Protein AF-A0A316VBB3-F1 (afdb_monomer)

Secondary structure (DSSP, 8-state):
------S------TTTGGGS---TT--TTHHHHHHHHHHHHHTTT-TTTTHHHHHHHHHHHHHHHHHHHHTPPPP----

Radius of gyration: 16.14 Å; Cα contacts (8 Å, |Δi|>4): 41; chains: 1; bounding box: 33×39×31 Å

pLDDT: mean 70.53, std 17.4, range [36.03, 92.88]

Organism: NCBI:txid1280837

InterPro domains:
  IPR009069 Cysteine alpha-hairpin motif superfamily [SSF47072] (23-69)
  IPR051040 Cytochrome c oxidase-assembly factor COX23 [PTHR46811] (14-70)

Structure (mmCIF, N/CA/C/O backbone):
data_AF-A0A316VBB3-F1
#
_entry.id   AF-A0A316VBB3-F1
#
loop_
_atom_site.group_PDB
_atom_site.id
_atom_site.type_symbol
_atom_site.label_atom_id
_atom_site.label_alt_id
_atom_site.label_comp_id
_atom_site.label_asym_id
_atom_site.label_entity_id
_atom_site.label_seq_id
_atom_site.pdbx_PDB_ins_code
_atom_site.Cartn_x
_atom_site.Cartn_y
_atom_site.Cartn_z
_atom_site.occupancy
_atom_site.B_iso_or_equiv
_atom_site.auth_seq_id
_atom_site.auth_comp_id
_atom_site.auth_asym_id
_atom_site.auth_atom_id
_atom_site.pdbx_PDB_model_num
ATOM 1 N N . MET A 1 1 ? 19.735 -32.249 -11.110 1.00 42.81 1 MET A N 1
ATOM 2 C CA . MET A 1 1 ? 18.541 -31.376 -11.160 1.00 42.81 1 MET A CA 1
ATOM 3 C C . MET A 1 1 ? 17.772 -31.586 -9.860 1.00 42.81 1 MET A C 1
ATOM 5 O O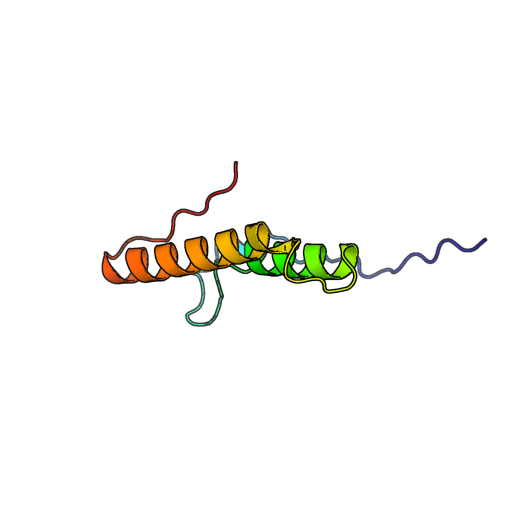 . MET A 1 1 ? 16.886 -32.430 -9.803 1.00 42.81 1 MET A O 1
ATOM 9 N N . GLY A 1 2 ? 18.243 -30.949 -8.783 1.00 42.78 2 GLY A N 1
ATOM 10 C CA . GLY A 1 2 ? 17.755 -31.159 -7.418 1.00 42.78 2 GLY A CA 1
ATOM 11 C C . GLY A 1 2 ? 16.525 -30.303 -7.139 1.00 42.78 2 GLY A C 1
ATOM 12 O O . GLY A 1 2 ? 16.533 -29.107 -7.406 1.00 42.78 2 GLY A O 1
ATOM 13 N N . ARG A 1 3 ? 15.457 -30.946 -6.664 1.00 54.38 3 ARG A N 1
ATOM 14 C CA . ARG A 1 3 ? 14.310 -30.291 -6.035 1.00 54.38 3 ARG A CA 1
ATOM 15 C C . ARG A 1 3 ? 14.605 -30.266 -4.542 1.00 54.38 3 ARG A C 1
ATOM 17 O O . ARG A 1 3 ? 14.308 -31.242 -3.857 1.00 54.38 3 ARG A O 1
ATOM 24 N N . ASP A 1 4 ? 15.227 -29.194 -4.075 1.00 48.75 4 ASP A N 1
ATOM 25 C CA . ASP A 1 4 ? 15.408 -28.939 -2.652 1.00 48.75 4 ASP A CA 1
ATOM 26 C C . ASP A 1 4 ? 14.038 -28.640 -2.030 1.00 48.75 4 ASP A C 1
ATOM 28 O O . ASP A 1 4 ? 13.447 -27.573 -2.199 1.00 48.75 4 ASP A O 1
ATOM 32 N N . GLN A 1 5 ? 13.490 -29.669 -1.382 1.00 49.94 5 GLN A N 1
ATOM 33 C CA . GLN A 1 5 ? 12.399 -29.551 -0.430 1.00 49.94 5 GLN A CA 1
ATOM 34 C C . GLN A 1 5 ? 12.936 -28.844 0.811 1.00 49.94 5 GLN A C 1
ATOM 36 O O . GLN A 1 5 ? 13.691 -29.433 1.581 1.00 49.94 5 GLN A O 1
ATOM 41 N N . ASP A 1 6 ? 12.512 -27.604 1.021 1.00 56.28 6 ASP A N 1
ATOM 42 C CA . ASP A 1 6 ? 12.661 -26.932 2.306 1.00 56.28 6 ASP A CA 1
ATOM 43 C C . ASP A 1 6 ? 11.566 -27.453 3.271 1.00 56.28 6 ASP A C 1
ATOM 45 O O . ASP A 1 6 ? 10.373 -27.319 2.965 1.00 56.28 6 ASP A O 1
ATOM 49 N N . PRO A 1 7 ? 11.908 -28.095 4.408 1.00 58.66 7 PRO A N 1
ATOM 50 C CA . PRO A 1 7 ? 10.954 -28.838 5.237 1.00 58.66 7 PRO A CA 1
ATOM 51 C C . PRO A 1 7 ? 10.212 -27.985 6.283 1.00 58.66 7 PRO A C 1
ATOM 53 O O . PRO A 1 7 ? 9.523 -28.538 7.138 1.00 58.66 7 PRO A O 1
ATOM 56 N N . LEU A 1 8 ? 10.289 -26.651 6.227 1.00 49.94 8 LEU A N 1
ATOM 57 C CA . LEU A 1 8 ? 9.550 -25.754 7.132 1.00 49.94 8 LEU A CA 1
ATOM 58 C C . LEU A 1 8 ? 8.625 -24.796 6.374 1.00 49.94 8 LEU A C 1
ATOM 60 O O . LEU A 1 8 ? 8.655 -23.580 6.537 1.00 49.94 8 LEU A O 1
ATOM 64 N N . GLY A 1 9 ? 7.730 -25.371 5.575 1.00 50.44 9 GLY A N 1
ATOM 65 C CA . GLY A 1 9 ? 6.613 -24.673 4.934 1.00 50.44 9 GLY A CA 1
ATOM 66 C C . GLY A 1 9 ? 5.484 -24.275 5.891 1.00 50.44 9 GLY A C 1
ATOM 67 O O . GLY A 1 9 ? 4.318 -24.306 5.490 1.00 50.44 9 GLY A O 1
ATOM 68 N N . THR A 1 10 ? 5.790 -23.903 7.137 1.00 49.31 10 THR A N 1
ATOM 69 C CA . THR A 1 10 ? 4.817 -23.273 8.032 1.00 49.31 10 THR A CA 1
ATOM 70 C C . THR A 1 10 ? 4.594 -21.855 7.525 1.00 49.31 10 THR A C 1
ATOM 72 O O . THR A 1 10 ? 5.192 -20.894 8.003 1.00 49.31 10 THR A O 1
ATOM 75 N N . LYS A 1 11 ? 3.731 -21.712 6.512 1.00 52.94 11 LYS A N 1
ATOM 76 C CA . LYS A 1 11 ? 3.001 -20.460 6.321 1.00 52.94 11 LYS A CA 1
ATOM 77 C C . LYS A 1 11 ? 2.366 -20.195 7.688 1.00 52.94 11 LYS A C 1
ATOM 79 O O . LYS A 1 11 ? 1.608 -21.068 8.108 1.00 52.94 11 LYS A O 1
ATOM 84 N N . PRO A 1 12 ? 2.702 -19.117 8.422 1.00 49.19 12 PRO A N 1
ATOM 85 C CA . PRO A 1 12 ? 1.911 -18.766 9.583 1.00 49.19 12 PRO A CA 1
ATOM 86 C C . PRO A 1 12 ? 0.527 -18.467 9.025 1.00 49.19 12 PRO A C 1
ATOM 88 O O . PRO A 1 12 ? 0.304 -17.460 8.356 1.00 49.19 12 PRO A O 1
ATOM 91 N N . ASP A 1 13 ? -0.320 -19.470 9.174 1.00 45.81 13 ASP A N 1
ATOM 92 C CA . ASP A 1 13 ? -1.757 -19.472 9.083 1.00 45.81 13 ASP A CA 1
ATOM 93 C C . ASP A 1 13 ? -2.318 -18.058 9.289 1.00 45.81 13 ASP A C 1
ATOM 95 O O . ASP A 1 13 ? -2.575 -17.583 10.394 1.00 45.81 13 ASP A O 1
ATOM 99 N N . GLU A 1 14 ? -2.612 -17.394 8.170 1.00 55.31 14 GLU A N 1
ATOM 100 C CA . GLU A 1 14 ? -3.533 -16.251 8.134 1.00 55.31 14 GLU A CA 1
ATOM 101 C C . GLU A 1 14 ? -4.819 -16.548 8.940 1.00 55.31 14 GLU A C 1
ATOM 103 O O . GLU A 1 14 ? -5.461 -15.634 9.449 1.00 55.31 14 GLU A O 1
ATOM 108 N N . GLN A 1 15 ? -5.130 -17.836 9.136 1.00 53.28 15 GLN A N 1
ATOM 109 C CA . GLN A 1 15 ? -6.252 -18.371 9.894 1.00 53.28 15 GLN A CA 1
ATOM 110 C C . GLN A 1 15 ? -6.137 -18.262 11.434 1.00 53.28 15 GLN A C 1
ATOM 112 O O . GLN A 1 15 ? -7.174 -18.077 12.069 1.00 53.28 15 GLN A O 1
ATOM 117 N N . ILE A 1 16 ? -4.957 -18.315 12.088 1.00 54.06 16 ILE A N 1
ATOM 118 C CA . ILE A 1 16 ? -4.883 -18.199 13.578 1.00 54.06 16 ILE A CA 1
ATOM 119 C C . ILE A 1 16 ? -4.739 -16.739 14.027 1.00 54.06 16 ILE A C 1
ATOM 121 O O . ILE A 1 16 ? -5.034 -16.389 15.175 1.00 54.06 16 ILE A O 1
ATOM 125 N N . LEU A 1 17 ? -4.356 -15.835 13.122 1.00 55.66 17 LEU A N 1
ATOM 126 C CA . LEU A 1 17 ? -4.388 -14.395 13.394 1.00 55.66 17 LEU A CA 1
ATOM 127 C C . LEU A 1 17 ? -5.795 -13.786 13.264 1.00 55.66 17 LEU A C 1
ATOM 129 O O . LEU A 1 17 ? -5.990 -12.635 13.642 1.00 55.66 17 LEU A 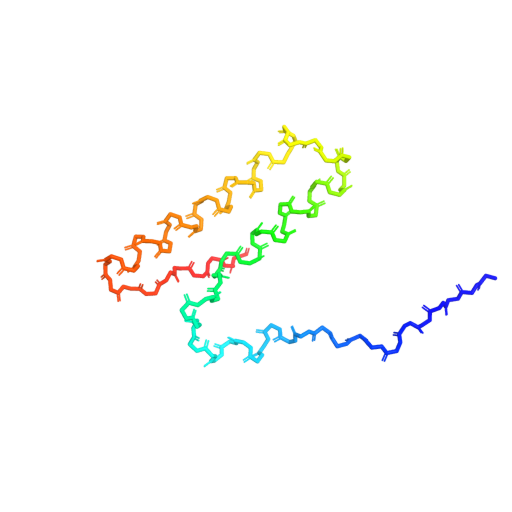O 1
ATOM 133 N N . GLN A 1 18 ? -6.772 -14.551 12.774 1.00 56.47 18 GLN A N 1
ATOM 134 C CA . GLN A 1 18 ? -8.129 -14.084 12.479 1.00 56.47 18 GLN A CA 1
ATOM 135 C C . GLN A 1 18 ? -8.982 -13.835 13.740 1.00 56.47 18 GLN A C 1
ATOM 137 O O . GLN A 1 18 ? -9.983 -13.126 13.680 1.00 56.47 18 GLN A O 1
ATOM 142 N N . GLY A 1 19 ? -8.556 -14.364 14.897 1.00 50.34 19 GLY A N 1
ATOM 143 C CA . GLY A 1 19 ? -9.201 -14.165 16.205 1.00 50.34 19 GLY A CA 1
ATOM 144 C C . GLY A 1 19 ? -8.358 -13.408 17.239 1.00 50.34 19 GLY A C 1
ATOM 145 O O . GLY A 1 19 ? -8.817 -13.177 18.357 1.00 50.34 19 GLY A O 1
ATOM 146 N N . LYS A 1 20 ? -7.121 -13.020 16.905 1.00 50.38 20 LYS A N 1
ATOM 147 C CA . LYS A 1 20 ? -6.283 -12.221 17.806 1.00 50.38 20 LYS A CA 1
ATOM 148 C C . LYS A 1 20 ? -6.613 -10.757 17.566 1.00 50.38 20 LYS A C 1
ATOM 150 O O . LYS A 1 20 ? -6.424 -10.254 16.462 1.00 50.38 20 LYS A O 1
ATOM 155 N N . THR A 1 21 ? -7.106 -10.08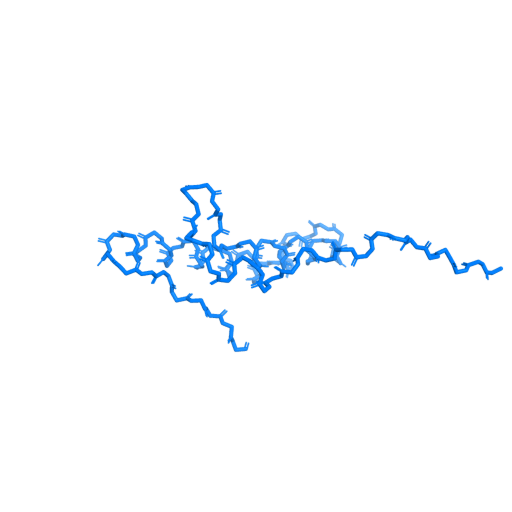0 18.603 1.00 51.56 21 THR A N 1
ATOM 156 C CA . THR A 1 21 ? -7.240 -8.621 18.614 1.00 51.56 21 THR A CA 1
ATOM 157 C C . THR A 1 21 ? -5.964 -8.029 18.032 1.00 51.56 21 THR A C 1
ATOM 159 O O . THR A 1 21 ? -4.870 -8.401 18.462 1.00 51.56 21 THR A O 1
ATOM 162 N N . ALA A 1 22 ? -6.085 -7.188 16.997 1.00 55.97 22 ALA A N 1
ATOM 163 C CA . ALA A 1 22 ? -4.927 -6.548 16.389 1.00 55.97 22 ALA A CA 1
ATOM 164 C C . ALA A 1 22 ? -4.144 -5.887 17.525 1.00 55.97 22 ALA A C 1
ATOM 166 O O . ALA A 1 22 ? -4.620 -4.928 18.140 1.00 55.97 22 ALA A O 1
ATOM 167 N N . SER A 1 23 ? -2.996 -6.474 17.881 1.00 55.22 23 SER A N 1
ATOM 168 C CA . SER A 1 23 ? -2.194 -5.972 18.987 1.00 55.22 23 SER A CA 1
ATOM 169 C C . SER A 1 23 ? -1.881 -4.514 18.685 1.00 55.22 23 SER A C 1
ATOM 171 O O . SER A 1 23 ? -1.821 -4.109 17.523 1.00 55.22 23 SER A O 1
ATOM 173 N N . LYS A 1 24 ? -1.642 -3.700 19.713 1.00 55.06 24 LYS A N 1
ATOM 174 C CA . LYS A 1 24 ? -1.299 -2.276 19.547 1.00 55.06 24 LYS A CA 1
ATOM 175 C C . LYS A 1 24 ? -0.109 -2.026 18.596 1.00 55.06 24 LYS A C 1
ATOM 177 O O . LYS A 1 24 ? 0.083 -0.890 18.176 1.00 55.06 24 LYS A O 1
ATOM 182 N N . TYR A 1 25 ? 0.637 -3.081 18.257 1.00 55.06 25 TYR A N 1
ATOM 183 C CA . TYR A 1 25 ? 1.778 -3.107 17.343 1.00 55.06 25 TYR A CA 1
ATOM 184 C C . TYR A 1 25 ? 1.566 -3.920 16.052 1.00 55.06 25 TYR A C 1
ATOM 186 O O . TYR A 1 25 ? 2.486 -4.017 15.245 1.00 55.06 25 TYR A O 1
ATOM 194 N N . THR A 1 26 ? 0.404 -4.544 15.842 1.00 63.53 26 THR A N 1
ATOM 195 C CA . THR A 1 26 ? 0.126 -5.288 14.608 1.00 63.53 26 THR A CA 1
ATOM 196 C C . THR A 1 26 ? -0.397 -4.322 13.554 1.00 63.53 26 THR A C 1
ATOM 198 O O . THR A 1 26 ? -1.518 -3.834 13.670 1.00 63.53 26 THR A O 1
ATOM 201 N N . ASP A 1 27 ? 0.405 -4.062 12.521 1.00 66.75 27 ASP A N 1
ATOM 202 C CA . ASP A 1 27 ? -0.031 -3.306 11.346 1.00 66.75 27 ASP A CA 1
ATOM 203 C C . ASP A 1 27 ? -1.120 -4.089 10.587 1.00 66.75 27 ASP A C 1
ATOM 205 O O . ASP A 1 27 ? -0.816 -5.132 9.994 1.00 66.75 27 ASP A O 1
ATOM 209 N N . PRO A 1 28 ? -2.378 -3.605 10.541 1.00 75.00 28 PRO A N 1
ATOM 210 C CA . PRO A 1 28 ? -3.444 -4.258 9.775 1.00 75.00 28 PRO A CA 1
ATOM 211 C C . PRO A 1 28 ? -3.192 -4.186 8.261 1.00 75.00 28 PRO A C 1
ATOM 213 O O . PRO A 1 28 ? -3.770 -4.940 7.489 1.00 75.00 28 PRO A O 1
ATOM 216 N N . CYS A 1 29 ? -2.270 -3.322 7.833 1.00 82.50 29 CYS A N 1
ATOM 217 C CA . CYS A 1 29 ? -1.882 -3.133 6.439 1.00 82.50 29 CYS A CA 1
ATOM 218 C C . CYS A 1 29 ? -0.724 -4.037 5.997 1.00 82.50 29 CYS A C 1
ATOM 220 O O . CYS A 1 29 ? -0.139 -3.803 4.938 1.00 82.50 29 CYS A O 1
ATOM 222 N N . LYS A 1 30 ? -0.381 -5.076 6.777 1.00 81.19 30 LYS A N 1
ATOM 223 C CA . LYS A 1 30 ? 0.704 -6.022 6.456 1.00 81.19 30 LYS A CA 1
ATOM 224 C C . LYS A 1 30 ? 0.576 -6.636 5.059 1.00 81.19 30 LYS A C 1
ATOM 226 O O . LYS A 1 30 ? 1.585 -6.785 4.377 1.00 81.19 30 LYS A O 1
ATOM 231 N N . LYS A 1 31 ? -0.646 -6.942 4.611 1.00 81.88 31 LYS A N 1
ATOM 232 C CA . LYS A 1 31 ? -0.905 -7.504 3.275 1.00 81.88 31 LYS A CA 1
ATOM 233 C C . LYS A 1 31 ? -0.567 -6.513 2.157 1.00 81.88 31 LYS A C 1
ATOM 235 O O . LYS A 1 31 ? 0.146 -6.860 1.222 1.00 81.88 31 LYS A O 1
ATOM 240 N N . ALA A 1 32 ? -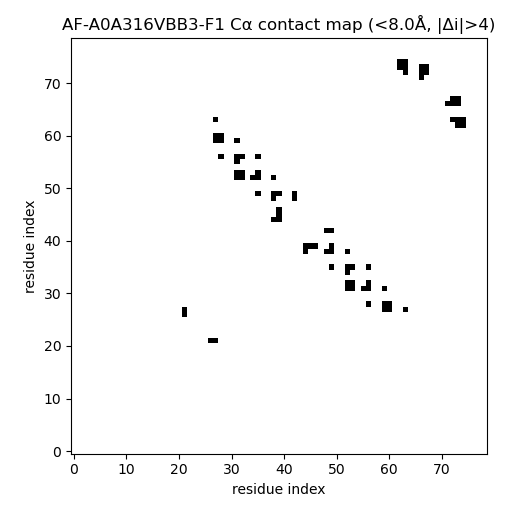0.999 -5.258 2.297 1.00 84.75 32 ALA A N 1
ATOM 241 C CA . ALA A 1 32 ? -0.655 -4.190 1.358 1.00 84.75 32 ALA A CA 1
ATOM 242 C C . ALA A 1 32 ? 0.855 -3.883 1.366 1.00 84.75 32 ALA A C 1
ATOM 244 O O . ALA A 1 32 ? 1.451 -3.668 0.312 1.00 84.75 32 ALA A O 1
ATOM 245 N N . ALA A 1 33 ? 1.498 -3.928 2.538 1.00 84.94 33 ALA A N 1
ATOM 246 C CA . ALA A 1 33 ? 2.948 -3.784 2.650 1.00 84.94 33 ALA A CA 1
ATOM 247 C C . ALA A 1 33 ? 3.687 -4.910 1.904 1.00 84.94 33 ALA A C 1
ATOM 249 O O . ALA A 1 33 ? 4.568 -4.624 1.093 1.00 84.94 33 ALA A O 1
ATOM 250 N N . ALA A 1 34 ? 3.281 -6.169 2.096 1.00 86.38 34 ALA A N 1
ATOM 251 C CA . ALA A 1 34 ? 3.840 -7.311 1.372 1.00 86.38 34 ALA A CA 1
ATOM 252 C C . ALA A 1 34 ? 3.657 -7.182 -0.151 1.00 86.38 34 ALA A C 1
ATOM 254 O O . ALA A 1 34 ? 4.591 -7.448 -0.902 1.00 86.38 34 ALA A O 1
ATOM 255 N N . LEU A 1 35 ? 2.496 -6.695 -0.608 1.00 87.06 35 LEU A N 1
ATOM 256 C CA . LEU A 1 35 ? 2.240 -6.422 -2.026 1.00 87.06 35 LEU A CA 1
ATOM 257 C C . LEU A 1 35 ? 3.219 -5.379 -2.595 1.00 87.06 35 LEU A C 1
ATOM 259 O O . LEU A 1 35 ? 3.765 -5.567 -3.680 1.00 87.06 35 LEU A O 1
ATOM 263 N N . SER A 1 36 ? 3.464 -4.290 -1.859 1.00 86.62 36 SER A N 1
ATOM 264 C CA . SER A 1 36 ? 4.405 -3.249 -2.291 1.00 86.62 36 SER A CA 1
ATOM 265 C C . SER A 1 36 ? 5.848 -3.747 -2.366 1.00 86.62 36 SER A C 1
ATOM 267 O O . SER A 1 36 ? 6.553 -3.409 -3.314 1.00 86.62 36 SER A O 1
ATOM 269 N N . MET A 1 37 ? 6.259 -4.605 -1.429 1.00 89.44 37 MET A N 1
ATOM 270 C CA . MET A 1 37 ? 7.581 -5.235 -1.445 1.00 89.44 37 MET A CA 1
ATOM 271 C C . MET A 1 37 ? 7.729 -6.194 -2.625 1.00 89.44 37 MET A C 1
ATOM 273 O O . MET A 1 37 ? 8.710 -6.099 -3.353 1.00 89.44 37 MET A O 1
ATOM 277 N N . LYS A 1 38 ? 6.714 -7.024 -2.885 1.00 90.56 38 LYS A N 1
ATOM 278 C CA . LYS A 1 38 ? 6.704 -7.925 -4.042 1.00 90.56 38 LYS A CA 1
ATOM 279 C C . LYS A 1 38 ? 6.807 -7.165 -5.366 1.00 90.56 38 LYS A C 1
ATOM 281 O O . LYS A 1 38 ? 7.591 -7.527 -6.232 1.00 90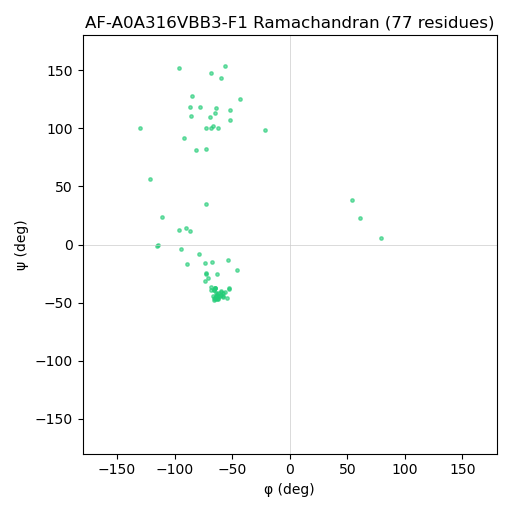.56 38 LYS A O 1
ATOM 286 N N . CYS A 1 39 ? 6.070 -6.061 -5.504 1.00 92.56 39 CYS A N 1
ATOM 287 C CA . CYS A 1 39 ? 6.171 -5.226 -6.698 1.00 92.56 39 CYS A CA 1
ATOM 288 C C . CYS A 1 39 ? 7.593 -4.682 -6.899 1.00 92.56 39 CYS A C 1
ATOM 290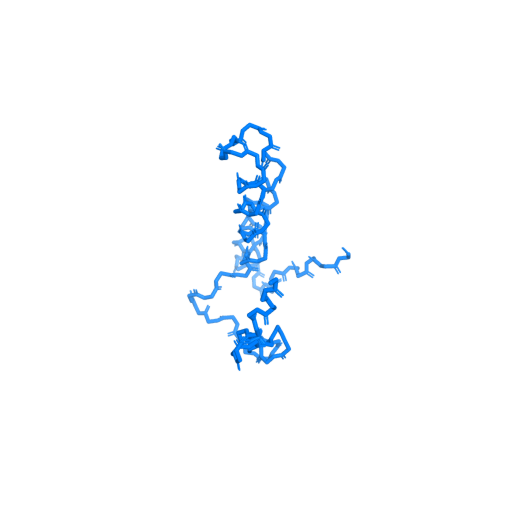 O O . CYS A 1 39 ? 8.078 -4.654 -8.029 1.00 92.56 39 CYS A O 1
ATOM 292 N N . LEU A 1 40 ? 8.269 -4.264 -5.823 1.00 92.00 40 LEU A N 1
ATOM 293 C CA . LEU A 1 40 ? 9.655 -3.806 -5.904 1.00 92.00 40 LEU A CA 1
ATOM 294 C C . LEU A 1 40 ? 10.589 -4.936 -6.345 1.00 92.00 40 LEU A C 1
ATOM 296 O O . LEU A 1 40 ? 11.411 -4.706 -7.224 1.00 92.00 40 LEU A O 1
ATOM 300 N N . GLU A 1 41 ? 10.445 -6.137 -5.789 1.00 92.50 41 GLU A N 1
ATOM 301 C CA . GLU A 1 41 ? 11.243 -7.307 -6.182 1.00 92.50 41 GLU A CA 1
ATOM 302 C C . GLU A 1 41 ? 11.091 -7.616 -7.681 1.00 92.50 41 GLU A C 1
ATOM 304 O O . GLU A 1 41 ? 12.092 -7.767 -8.382 1.00 92.50 41 GLU A O 1
ATOM 309 N N 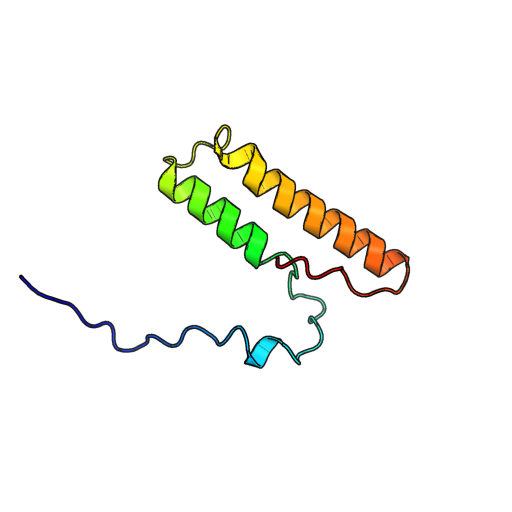. ASP A 1 42 ? 9.860 -7.582 -8.198 1.00 92.69 42 ASP A N 1
ATOM 310 C CA . ASP A 1 42 ? 9.558 -7.866 -9.607 1.00 92.69 42 ASP A CA 1
ATOM 311 C C . ASP A 1 42 ? 10.005 -6.741 -10.568 1.00 92.69 42 ASP A C 1
ATOM 313 O O . ASP A 1 42 ? 10.246 -6.978 -11.752 1.00 92.69 42 ASP A O 1
ATOM 317 N N . ASN A 1 43 ? 10.122 -5.500 -10.079 1.00 91.50 43 ASN A N 1
ATOM 318 C CA . ASN A 1 43 ? 10.414 -4.312 -10.893 1.00 91.50 43 ASN A CA 1
ATOM 319 C C . ASN A 1 43 ? 11.804 -3.717 -10.634 1.00 91.50 43 ASN A C 1
ATOM 321 O O . ASN A 1 43 ? 12.015 -2.530 -10.884 1.00 91.50 43 ASN A O 1
ATOM 325 N N . MET A 1 44 ? 12.760 -4.510 -10.139 1.00 92.00 44 MET A N 1
ATOM 326 C CA . MET A 1 44 ? 14.126 -4.049 -9.831 1.00 92.00 44 MET A CA 1
ATOM 327 C C . MET A 1 44 ? 14.154 -2.828 -8.893 1.00 92.00 44 MET A C 1
ATOM 329 O O . MET A 1 44 ? 14.948 -1.904 -9.060 1.00 92.00 44 MET A O 1
ATOM 333 N N . TYR A 1 45 ? 13.256 -2.807 -7.913 1.00 88.38 45 TYR A N 1
ATOM 334 C CA . TYR A 1 45 ? 13.058 -1.726 -6.948 1.00 88.38 45 T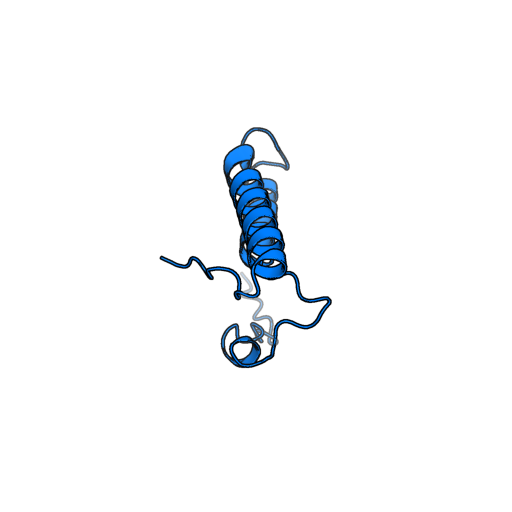YR A CA 1
ATOM 335 C C . TYR A 1 45 ? 12.661 -0.372 -7.563 1.00 88.38 45 TYR A C 1
ATOM 337 O O . TYR A 1 45 ? 12.804 0.675 -6.921 1.00 88.38 45 TYR A O 1
ATOM 345 N N . ASP A 1 46 ? 12.088 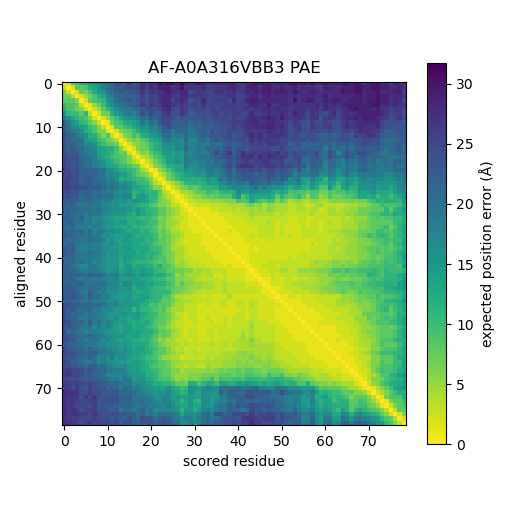-0.375 -8.771 1.00 90.81 46 ASP A N 1
ATOM 346 C CA . ASP A 1 46 ? 11.525 0.820 -9.394 1.00 90.81 46 ASP A CA 1
ATOM 347 C C . ASP A 1 46 ? 10.212 1.232 -8.709 1.00 90.81 46 ASP A C 1
ATOM 349 O O . ASP A 1 46 ? 9.123 0.701 -8.950 1.00 90.81 46 ASP A O 1
ATOM 353 N N . ARG A 1 47 ? 10.321 2.236 -7.836 1.00 87.12 47 ARG A N 1
ATOM 354 C CA . ARG A 1 47 ? 9.194 2.771 -7.059 1.00 87.12 47 ARG A CA 1
ATOM 355 C C . ARG A 1 47 ? 8.111 3.387 -7.939 1.00 87.12 47 ARG A C 1
ATOM 357 O O . ARG A 1 47 ? 6.956 3.439 -7.519 1.00 87.12 47 ARG A O 1
ATOM 364 N N . THR A 1 48 ? 8.472 3.847 -9.133 1.00 90.00 48 THR A N 1
ATOM 365 C CA . THR A 1 48 ? 7.566 4.533 -10.062 1.00 90.00 48 THR A CA 1
ATOM 366 C C . THR A 1 48 ? 6.514 3.568 -10.595 1.00 90.00 48 THR A C 1
ATOM 368 O O . THR A 1 48 ? 5.335 3.910 -10.670 1.00 90.00 48 THR A O 1
ATOM 371 N N . LYS A 1 49 ? 6.921 2.324 -10.874 1.00 88.00 49 LYS A N 1
ATOM 372 C CA . LYS A 1 49 ? 6.025 1.251 -11.331 1.00 88.00 49 LYS A CA 1
ATOM 373 C C . LYS A 1 49 ? 5.119 0.723 -10.219 1.00 88.00 49 LYS A C 1
ATOM 375 O O . LYS A 1 49 ? 4.014 0.263 -10.485 1.00 88.00 49 LYS A O 1
ATOM 380 N N . CYS A 1 50 ? 5.551 0.857 -8.967 1.00 92.88 50 CYS A N 1
ATOM 381 C CA . CYS A 1 50 ? 4.836 0.355 -7.793 1.00 92.88 50 CYS A CA 1
ATOM 382 C C . CYS A 1 50 ? 3.962 1.401 -7.085 1.00 92.88 50 CYS A C 1
ATOM 384 O O . CYS A 1 50 ? 3.479 1.150 -5.979 1.00 92.88 50 CYS A O 1
ATOM 386 N N . ALA A 1 51 ? 3.716 2.558 -7.711 1.00 89.94 51 ALA A N 1
ATOM 387 C CA . ALA A 1 51 ? 2.910 3.639 -7.137 1.00 89.94 51 ALA A CA 1
ATOM 388 C C . ALA A 1 51 ? 1.523 3.170 -6.657 1.00 89.94 51 ALA A C 1
ATOM 390 O O . ALA A 1 51 ? 1.074 3.574 -5.584 1.00 89.94 51 ALA A O 1
ATOM 391 N N . TYR A 1 52 ? 0.880 2.261 -7.397 1.00 86.56 52 TYR A N 1
ATOM 392 C CA . TYR A 1 52 ? -0.409 1.675 -7.020 1.00 86.56 52 TYR A CA 1
ATOM 393 C C . TYR A 1 52 ? -0.335 0.881 -5.703 1.00 86.56 52 TYR A C 1
ATOM 395 O O . TYR A 1 52 ? -1.134 1.103 -4.796 1.00 86.56 52 TYR A O 1
ATOM 403 N N . ALA A 1 53 ? 0.682 0.029 -5.536 1.00 87.75 53 ALA A N 1
ATOM 404 C CA . ALA A 1 53 ? 0.856 -0.759 -4.316 1.00 87.75 53 ALA A CA 1
ATOM 405 C C . ALA A 1 53 ? 1.127 0.129 -3.086 1.00 87.75 53 ALA A C 1
ATOM 407 O O . ALA A 1 53 ? 0.610 -0.125 -1.995 1.00 87.75 53 ALA A O 1
ATOM 408 N N . PHE A 1 54 ? 1.887 1.215 -3.263 1.00 89.06 54 PHE A N 1
ATOM 409 C CA . PHE A 1 54 ? 2.104 2.200 -2.201 1.00 89.06 54 PHE A CA 1
ATOM 410 C C . PHE A 1 54 ? 0.842 2.997 -1.859 1.00 89.06 54 PHE A C 1
ATOM 412 O O . PHE A 1 54 ? 0.626 3.310 -0.685 1.00 89.06 54 PHE A O 1
ATOM 419 N N . ASN A 1 55 ? 0.011 3.319 -2.851 1.00 89.38 55 ASN A N 1
ATOM 420 C CA . ASN A 1 55 ? -1.267 3.987 -2.622 1.00 89.38 55 ASN A CA 1
ATOM 421 C C . ASN A 1 55 ? -2.213 3.100 -1.809 1.00 89.38 55 ASN A C 1
ATOM 423 O O . ASN A 1 55 ? -2.709 3.570 -0.788 1.00 89.38 55 ASN A O 1
ATOM 427 N N . ASN A 1 56 ? -2.335 1.811 -2.137 1.00 86.88 56 ASN A N 1
ATOM 428 C CA . ASN A 1 56 ? -3.138 0.873 -1.341 1.00 86.88 56 ASN A CA 1
ATOM 429 C C . ASN A 1 56 ? -2.665 0.801 0.122 1.00 86.88 56 ASN A C 1
ATOM 431 O O . ASN A 1 56 ? -3.475 0.829 1.049 1.00 86.88 56 ASN A O 1
ATOM 435 N N . TYR A 1 57 ? -1.348 0.775 0.365 1.00 86.06 57 TYR A N 1
ATOM 436 C CA . TYR A 1 57 ? -0.812 0.815 1.732 1.00 86.06 57 TYR A CA 1
ATOM 437 C C . TYR A 1 57 ? -1.161 2.126 2.463 1.00 86.06 57 TYR A C 1
ATOM 439 O O . TYR A 1 57 ? -1.550 2.109 3.636 1.00 86.06 57 TYR A O 1
ATOM 447 N N . ARG A 1 58 ? -1.057 3.271 1.775 1.00 88.81 58 ARG A N 1
ATOM 448 C CA . ARG A 1 58 ? -1.421 4.587 2.328 1.00 88.81 58 ARG A CA 1
ATOM 449 C C . ARG A 1 58 ? -2.909 4.682 2.644 1.00 88.81 58 ARG A C 1
ATOM 451 O O . ARG A 1 58 ? -3.256 5.211 3.700 1.00 88.81 58 ARG A O 1
ATOM 458 N N . GLU A 1 59 ? -3.767 4.169 1.771 1.00 87.81 59 GLU A N 1
ATOM 459 C CA . GLU A 1 59 ? -5.213 4.152 1.981 1.00 87.81 59 GLU A CA 1
ATOM 460 C C . GLU A 1 59 ? -5.597 3.265 3.156 1.00 87.81 59 GLU A C 1
ATOM 462 O O . GLU A 1 59 ? -6.280 3.743 4.061 1.00 87.81 59 GLU A O 1
ATOM 467 N N . CYS A 1 60 ? -5.060 2.046 3.229 1.00 84.56 60 CYS A N 1
ATOM 468 C CA . CYS A 1 60 ? -5.275 1.163 4.372 1.00 84.56 60 CYS A CA 1
ATOM 469 C C . CYS A 1 60 ? -4.884 1.845 5.693 1.00 84.56 60 CYS A C 1
ATOM 471 O O . CYS A 1 60 ? -5.648 1.847 6.661 1.00 84.56 60 CYS A O 1
ATOM 473 N N . LYS A 1 61 ? -3.720 2.506 5.735 1.00 82.62 61 LYS A N 1
ATOM 474 C CA . LYS A 1 61 ? -3.263 3.211 6.940 1.00 82.62 61 LYS A CA 1
ATOM 475 C C . LYS A 1 61 ? -4.158 4.403 7.282 1.00 82.62 61 LYS A C 1
ATOM 477 O O . LYS A 1 61 ? -4.441 4.645 8.457 1.00 82.62 61 LYS A O 1
ATOM 482 N N . LYS A 1 62 ? -4.614 5.147 6.272 1.00 84.56 62 LYS A N 1
ATOM 483 C CA . LYS A 1 62 ? -5.527 6.285 6.440 1.00 84.56 62 LYS A CA 1
ATOM 484 C C . LYS A 1 62 ? -6.868 5.827 7.006 1.00 84.56 62 LYS A C 1
ATOM 486 O O . LYS A 1 62 ? -7.340 6.420 7.975 1.00 84.56 62 LYS A O 1
ATOM 491 N N . GLN A 1 63 ? -7.437 4.763 6.445 1.00 81.62 63 GLN A N 1
ATOM 492 C CA . GLN A 1 63 ? -8.676 4.161 6.925 1.00 81.62 63 GLN A CA 1
ATOM 493 C C . GLN A 1 63 ? -8.502 3.629 8.346 1.00 81.62 63 GLN A C 1
ATOM 495 O O . GLN A 1 63 ? -9.300 3.960 9.207 1.00 81.62 63 GLN A O 1
ATOM 500 N N . TRP A 1 64 ? -7.405 2.935 8.652 1.00 77.25 64 TRP A N 1
ATOM 501 C CA . TRP A 1 64 ? -7.135 2.454 10.008 1.00 77.25 64 TRP A CA 1
ATOM 502 C C . TRP A 1 64 ? -7.081 3.569 11.058 1.00 77.25 64 TRP A C 1
ATOM 504 O O . TRP A 1 64 ? -7.692 3.449 12.122 1.00 77.25 64 TRP A O 1
ATOM 514 N N . ILE A 1 65 ? -6.390 4.673 10.761 1.00 80.19 65 ILE A N 1
ATOM 515 C CA . ILE A 1 65 ? -6.345 5.838 11.655 1.00 80.19 65 ILE A CA 1
ATOM 516 C C . ILE A 1 65 ? -7.734 6.481 11.774 1.00 80.19 65 ILE A C 1
ATOM 518 O O . ILE A 1 65 ? -8.121 6.894 12.867 1.00 80.19 65 ILE A O 1
ATOM 522 N N . ALA A 1 66 ? -8.493 6.562 10.679 1.00 82.50 66 ALA A N 1
ATOM 523 C CA . ALA A 1 66 ? -9.852 7.099 10.692 1.00 82.50 66 ALA A CA 1
ATOM 524 C C . ALA A 1 66 ? -10.802 6.230 11.534 1.00 82.50 66 ALA A C 1
ATOM 526 O O . ALA A 1 66 ? -11.488 6.756 12.406 1.00 82.50 66 ALA A O 1
ATOM 527 N N . SER A 1 67 ? -10.776 4.909 11.356 1.00 74.19 67 SER A N 1
ATOM 528 C CA . SER A 1 67 ? -11.583 3.949 12.112 1.00 74.19 67 SER A CA 1
ATOM 529 C C . SER A 1 67 ? -11.232 3.984 13.605 1.00 74.19 67 SER A C 1
ATOM 531 O O . SER A 1 67 ? -12.128 4.090 14.439 1.00 74.19 67 SER A O 1
ATOM 533 N N . ARG A 1 68 ? -9.937 4.069 13.958 1.00 74.12 68 ARG A N 1
ATOM 534 C CA . ARG A 1 68 ? -9.472 4.306 15.343 1.00 74.12 68 ARG A CA 1
ATOM 535 C C . ARG A 1 68 ? -10.051 5.584 15.954 1.00 74.12 68 ARG A C 1
ATOM 537 O O . ARG A 1 68 ? -10.399 5.579 17.129 1.00 74.12 68 ARG A O 1
ATOM 544 N N . LYS A 1 69 ? -10.136 6.671 15.179 1.00 72.31 69 LYS A N 1
ATOM 545 C CA . LYS A 1 69 ? -10.726 7.943 15.632 1.00 72.31 69 LYS A CA 1
ATOM 546 C C . LYS A 1 69 ? -12.248 7.869 15.784 1.00 72.31 69 LYS A C 1
ATOM 548 O O . LYS A 1 69 ? -12.795 8.594 16.602 1.00 72.31 69 LYS A O 1
ATOM 553 N N . GLN A 1 70 ? -12.910 7.014 15.007 1.00 70.38 70 GLN A N 1
ATOM 554 C CA . GLN A 1 70 ? -14.367 6.843 15.001 1.00 70.38 70 GLN A CA 1
ATOM 555 C C . GLN A 1 70 ? -14.855 5.702 15.914 1.00 70.38 70 GLN A C 1
ATOM 557 O O . GLN A 1 70 ? -16.056 5.507 16.049 1.00 70.38 70 GLN A O 1
ATOM 562 N N . GLY A 1 71 ? -13.950 4.949 16.551 1.00 63.34 71 GLY A N 1
ATOM 563 C CA . GLY A 1 71 ? -14.292 3.807 17.410 1.00 63.34 71 GLY A CA 1
ATOM 564 C C . GLY A 1 71 ? -14.634 2.513 16.657 1.00 63.34 71 GLY A C 1
ATOM 565 O O . GLY A 1 71 ? -15.005 1.528 17.287 1.00 63.34 71 GLY A O 1
ATOM 566 N N . GLY A 1 72 ? -14.492 2.492 15.328 1.00 57.31 72 GLY A N 1
ATOM 567 C CA . GLY A 1 72 ? -14.728 1.319 14.483 1.00 57.31 72 GLY A CA 1
ATOM 568 C C . GLY A 1 72 ? -13.442 0.553 14.162 1.00 57.31 72 GLY A C 1
ATOM 569 O O . GLY A 1 72 ? -12.354 1.129 14.111 1.00 57.31 72 GLY A O 1
ATOM 570 N N . LEU A 1 73 ? -13.549 -0.756 13.922 1.00 55.78 73 LEU A N 1
ATOM 571 C CA . LEU A 1 73 ? -12.465 -1.544 13.322 1.00 55.78 73 LEU A CA 1
ATOM 572 C C . LEU A 1 73 ? -12.261 -1.121 11.851 1.00 55.78 73 LEU A C 1
ATOM 574 O O . LEU A 1 73 ? -13.235 -0.750 11.194 1.00 55.78 73 LEU A O 1
ATOM 578 N N . PRO A 1 74 ? -11.026 -1.171 11.315 1.00 55.59 74 PRO A N 1
ATOM 579 C CA . PRO A 1 74 ? -10.793 -0.908 9.899 1.00 55.59 74 PRO A CA 1
ATOM 580 C C . PRO A 1 74 ? -11.577 -1.900 9.024 1.00 55.59 74 PRO A C 1
ATOM 582 O O . PRO A 1 74 ? -11.661 -3.081 9.381 1.00 55.59 74 PRO A O 1
ATOM 585 N N . PRO A 1 75 ? -12.118 -1.460 7.874 1.00 51.59 75 PRO A N 1
ATOM 586 C CA . PRO A 1 75 ? -12.639 -2.380 6.879 1.00 51.59 75 PRO A CA 1
ATOM 587 C C . PRO A 1 75 ? -11.471 -3.224 6.363 1.00 51.59 75 PRO A C 1
ATOM 589 O O . PRO A 1 75 ? -10.480 -2.727 5.833 1.00 51.59 75 PRO A O 1
ATOM 592 N N . GLN A 1 76 ? -11.565 -4.525 6.590 1.00 53.25 76 GLN A N 1
ATOM 593 C CA . GLN A 1 76 ? -10.656 -5.514 6.034 1.00 53.25 76 GLN A CA 1
ATOM 594 C C . GLN A 1 76 ? -11.118 -5.814 4.609 1.00 53.25 76 GLN A C 1
ATOM 596 O O . GLN A 1 76 ? -11.862 -6.759 4.369 1.00 53.25 76 GLN A O 1
ATOM 601 N N . GLU A 1 77 ? -10.737 -4.937 3.680 1.00 47.66 77 GLU A N 1
ATOM 602 C CA . GLU A 1 77 ? -11.012 -5.107 2.256 1.00 47.66 77 GLU A CA 1
ATOM 603 C C . GLU A 1 77 ? -10.213 -6.310 1.729 1.00 47.66 77 GLU A C 1
ATOM 605 O O . GLU A 1 77 ? -8.999 -6.251 1.536 1.00 47.66 77 GLU A O 1
ATOM 610 N N . ASN A 1 78 ? -10.905 -7.436 1.561 1.00 44.28 78 ASN A N 1
ATOM 611 C CA . ASN A 1 78 ? -10.510 -8.522 0.674 1.00 44.28 78 ASN A CA 1
ATOM 612 C C . ASN A 1 78 ? -11.736 -8.863 -0.176 1.00 44.28 78 ASN A C 1
ATOM 614 O O . ASN A 1 78 ? -12.643 -9.547 0.301 1.00 44.28 78 ASN A O 1
ATOM 618 N N . ALA A 1 79 ? -11.751 -8.356 -1.406 1.00 36.03 79 ALA A N 1
ATOM 619 C CA . ALA A 1 79 ? -12.435 -8.987 -2.526 1.00 36.03 79 ALA A CA 1
ATOM 620 C C . ALA A 1 79 ? -11.354 -9.538 -3.460 1.00 36.03 79 ALA A C 1
ATOM 622 O O . ALA A 1 79 ? -10.359 -8.807 -3.680 1.00 36.03 79 ALA A O 1
#

Foldseek 3Di:
DDDDDPPPPCPVPPPVCPPDDCPPPRDLLVVLVVVLVVQCVVVVNPVVSSVVSVVSSVVQVVQCVVCVVVVHHRPPDDD

Solvent-accessible surface area (backbone atoms only — not comparable to full-atom values): 4984 Å² total; per-residue (Å²): 140,83,82,83,79,73,93,76,78,71,68,81,53,74,72,71,56,72,78,52,74,73,47,101,82,54,65,88,40,52,65,37,48,52,49,32,52,51,43,23,67,78,46,79,62,41,62,80,82,33,46,65,35,50,48,52,30,50,48,45,50,51,45,39,54,49,19,62,75,69,77,42,78,54,84,81,86,78,132

Nearest PDB structures (foldseek):
  8b2l-assembly1_W1  TM=5.708E-01  e=2.919E+00  Nicotiana tabacum
  8t30-assembly1_BN  TM=5.682E-01  e=3.293E+00  Saccharomyces cerevisiae
  8ove-assembly1_AG  TM=5.666E-01  e=3.293E+00  Trypanosoma brucei brucei

Mean predicted aligned error: 13.2 Å

Sequence (79 aa):
MGRDQDPLGTKPDEQILQGKTASKYTDPCKKAAALSMKCLEDNMYDRTKCAYAFNNYRECKKQWIASRKQGGLPPQENA